Protein AF-A0A6N6SS27-F1 (afdb_monomer)

Structure (mmCIF, N/CA/C/O backbone):
data_AF-A0A6N6SS27-F1
#
_entry.id   AF-A0A6N6SS27-F1
#
loop_
_atom_site.group_PDB
_atom_site.id
_atom_site.type_symbol
_atom_site.label_atom_id
_atom_site.label_alt_id
_atom_site.label_comp_id
_atom_site.label_asym_id
_atom_site.label_entity_id
_atom_site.label_seq_id
_atom_site.pdbx_PDB_ins_code
_atom_site.Cartn_x
_atom_site.Cartn_y
_atom_site.Cartn_z
_atom_site.occupancy
_atom_site.B_iso_or_equiv
_atom_site.auth_seq_id
_atom_site.auth_comp_id
_atom_site.auth_asym_id
_atom_site.auth_atom_id
_atom_site.pdbx_PDB_model_num
ATOM 1 N N . MET A 1 1 ? 9.534 -1.810 -20.164 1.00 61.69 1 MET A N 1
ATOM 2 C CA . MET A 1 1 ? 9.837 -0.512 -19.528 1.00 61.69 1 MET A CA 1
ATOM 3 C C . MET A 1 1 ? 8.561 0.101 -18.956 1.00 61.69 1 MET A C 1
ATOM 5 O O . MET A 1 1 ? 8.299 -0.151 -17.793 1.00 61.69 1 MET A O 1
ATOM 9 N N . MET A 1 2 ? 7.677 0.715 -19.756 1.00 74.31 2 MET A N 1
ATOM 10 C CA . MET A 1 2 ? 6.480 1.418 -19.240 1.00 74.31 2 MET A CA 1
ATOM 11 C C . MET A 1 2 ? 5.487 0.575 -18.411 1.00 74.31 2 MET A C 1
ATOM 13 O O . MET A 1 2 ? 4.889 1.082 -17.470 1.00 74.31 2 MET A O 1
ATOM 17 N N . ALA A 1 3 ? 5.279 -0.706 -18.738 1.00 83.12 3 ALA A N 1
ATOM 18 C CA . ALA A 1 3 ? 4.197 -1.488 -18.126 1.00 83.12 3 ALA A CA 1
ATOM 19 C C . ALA A 1 3 ? 4.357 -1.707 -16.608 1.00 83.12 3 ALA A C 1
ATOM 21 O O . ALA A 1 3 ? 3.364 -1.661 -15.885 1.00 83.12 3 ALA A O 1
ATOM 22 N N . LEU A 1 4 ? 5.586 -1.927 -16.119 1.00 88.56 4 LEU A N 1
ATOM 23 C CA . LEU A 1 4 ? 5.834 -2.203 -14.698 1.00 88.56 4 LEU A CA 1
ATOM 24 C C . LEU A 1 4 ? 5.686 -0.935 -13.844 1.00 88.56 4 LEU A C 1
ATOM 26 O O . LEU A 1 4 ? 5.083 -0.978 -12.775 1.00 88.56 4 LEU A O 1
ATOM 30 N N . GLU A 1 5 ? 6.168 0.198 -14.360 1.00 87.94 5 GLU A N 1
ATOM 31 C CA . GLU A 1 5 ? 6.028 1.516 -13.734 1.00 87.94 5 GLU A CA 1
ATOM 32 C C . GLU A 1 5 ? 4.557 1.929 -13.661 1.00 87.94 5 GLU A C 1
ATOM 34 O O . GLU A 1 5 ? 4.071 2.290 -12.592 1.00 87.94 5 GLU A O 1
ATOM 39 N N . ILE A 1 6 ? 3.825 1.800 -14.777 1.00 90.94 6 ILE A N 1
ATOM 40 C CA . ILE A 1 6 ? 2.386 2.091 -14.850 1.00 90.94 6 ILE A CA 1
ATOM 41 C C . ILE A 1 6 ? 1.614 1.202 -13.874 1.00 90.94 6 ILE A C 1
ATOM 43 O O . ILE A 1 6 ? 0.736 1.689 -13.163 1.00 90.94 6 ILE A O 1
ATOM 47 N N . ALA A 1 7 ? 1.948 -0.088 -13.798 1.00 91.31 7 ALA A N 1
ATOM 48 C CA . ALA A 1 7 ? 1.309 -0.997 -12.859 1.00 91.31 7 ALA A CA 1
ATOM 49 C C . ALA A 1 7 ? 1.629 -0.625 -11.400 1.00 91.31 7 ALA A C 1
ATOM 51 O O . ALA A 1 7 ? 0.721 -0.580 -10.575 1.00 91.31 7 ALA A O 1
ATOM 52 N N . GLY A 1 8 ? 2.876 -0.264 -11.083 1.00 90.38 8 GLY A N 1
ATOM 53 C CA . GLY A 1 8 ? 3.252 0.226 -9.756 1.00 90.38 8 GLY A CA 1
ATOM 54 C C . GLY A 1 8 ? 2.519 1.514 -9.359 1.00 90.38 8 GLY A C 1
ATOM 55 O O . GLY A 1 8 ? 2.069 1.641 -8.218 1.00 90.38 8 GLY A O 1
ATOM 56 N N . LEU A 1 9 ? 2.311 2.427 -10.312 1.00 93.31 9 LEU A N 1
ATOM 57 C CA . LEU A 1 9 ? 1.544 3.663 -10.130 1.00 93.31 9 LEU A CA 1
ATOM 58 C C . LEU A 1 9 ? 0.041 3.390 -9.948 1.00 93.31 9 LEU A C 1
ATOM 60 O O . LEU A 1 9 ? -0.610 4.017 -9.113 1.00 93.31 9 LEU A O 1
ATOM 64 N N . ALA A 1 10 ? -0.509 2.410 -10.669 1.00 93.56 10 ALA A N 1
ATOM 65 C CA . ALA A 1 10 ? -1.887 1.958 -10.486 1.00 93.56 10 ALA A CA 1
ATOM 66 C C . ALA A 1 10 ? -2.099 1.330 -9.098 1.00 93.56 10 ALA A C 1
ATOM 68 O O . ALA A 1 10 ? -3.083 1.637 -8.423 1.00 93.56 10 ALA A O 1
ATOM 69 N N . VAL A 1 11 ? -1.151 0.508 -8.633 1.00 92.38 11 VAL A N 1
ATOM 70 C CA . VAL A 1 11 ? -1.161 -0.062 -7.276 1.00 92.38 11 VAL A CA 1
ATOM 71 C C . VAL A 1 11 ? -1.048 1.052 -6.232 1.00 92.38 11 VAL A C 1
ATOM 73 O O . VAL A 1 11 ? -1.780 1.024 -5.243 1.00 92.38 11 VAL A O 1
ATOM 76 N N . PHE A 1 12 ? -0.220 2.077 -6.465 1.00 92.44 12 PHE A N 1
ATOM 77 C CA . PHE A 1 12 ? -0.146 3.253 -5.591 1.00 92.44 12 PHE A CA 1
ATOM 78 C C . PHE A 1 12 ? -1.504 3.953 -5.476 1.00 92.44 12 PHE A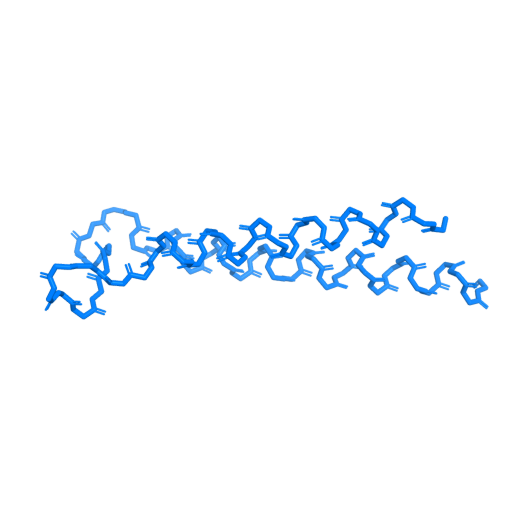 C 1
ATOM 80 O O . PHE A 1 12 ? -2.001 4.178 -4.374 1.00 92.44 12 PHE A O 1
ATOM 87 N N . ALA A 1 13 ? -2.143 4.246 -6.612 1.00 95.50 13 ALA A N 1
ATOM 88 C CA . ALA A 1 13 ? -3.448 4.896 -6.644 1.00 95.50 13 ALA A CA 1
ATOM 89 C C . ALA A 1 13 ? -4.517 4.061 -5.918 1.00 95.50 13 ALA A C 1
ATOM 91 O O . ALA A 1 13 ? -5.268 4.595 -5.101 1.00 95.50 13 ALA A O 1
ATOM 92 N N . ALA A 1 14 ? -4.541 2.743 -6.139 1.00 94.06 14 ALA A N 1
ATOM 93 C CA . ALA A 1 14 ? -5.422 1.831 -5.414 1.00 94.06 14 ALA A CA 1
ATOM 94 C C . ALA A 1 14 ? -5.151 1.854 -3.900 1.00 94.06 14 ALA A C 1
ATOM 96 O O . ALA A 1 14 ? -6.090 1.891 -3.106 1.00 94.06 14 ALA A O 1
ATOM 97 N N . THR A 1 15 ? -3.882 1.906 -3.493 1.00 93.31 15 THR A N 1
ATOM 98 C CA . THR A 1 15 ? -3.474 2.028 -2.085 1.00 93.31 15 THR A CA 1
ATOM 99 C C . THR A 1 15 ? -4.009 3.312 -1.457 1.00 93.31 15 THR A C 1
ATOM 101 O O . THR A 1 15 ? -4.559 3.268 -0.360 1.00 93.31 15 THR A O 1
ATOM 104 N N . VAL A 1 16 ? -3.911 4.446 -2.160 1.00 92.56 16 VAL A N 1
ATOM 105 C CA . VAL A 1 16 ? -4.451 5.736 -1.700 1.00 92.56 16 VAL A CA 1
ATOM 106 C C . VAL A 1 16 ? -5.970 5.668 -1.547 1.00 92.56 16 VAL A C 1
ATOM 108 O O . VAL A 1 16 ? -6.503 6.093 -0.524 1.00 92.56 16 VAL A O 1
ATOM 111 N N . VAL A 1 17 ? -6.684 5.085 -2.514 1.00 94.12 17 VAL A N 1
ATOM 112 C CA . VAL A 1 17 ? -8.143 4.901 -2.423 1.00 94.12 17 VAL A CA 1
ATOM 113 C C . VAL A 1 17 ? -8.512 4.025 -1.225 1.00 94.12 17 VAL A C 1
ATOM 115 O O . VAL A 1 17 ? -9.399 4.388 -0.451 1.00 94.12 17 VAL A O 1
ATOM 118 N N . LEU A 1 18 ? -7.812 2.905 -1.025 1.00 90.94 18 LEU A N 1
ATOM 119 C CA . LEU A 1 18 ? -8.026 2.027 0.126 1.00 90.94 18 LEU A CA 1
ATOM 120 C C . LEU A 1 18 ? -7.744 2.760 1.439 1.00 90.94 18 LEU A C 1
ATOM 122 O O . LEU A 1 18 ? -8.562 2.693 2.351 1.00 90.94 18 LEU A O 1
ATOM 126 N N . PHE A 1 19 ? -6.665 3.535 1.519 1.00 89.62 19 PHE A N 1
ATOM 127 C CA . PHE A 1 19 ? -6.363 4.371 2.679 1.00 89.62 19 PHE A CA 1
ATOM 128 C C . PHE A 1 19 ? -7.496 5.364 2.986 1.00 89.62 19 PHE A C 1
ATOM 130 O O . PHE A 1 19 ? -7.960 5.434 4.123 1.00 89.62 19 PHE A O 1
ATOM 137 N N . LEU A 1 20 ? -8.025 6.064 1.977 1.00 88.62 20 LEU A N 1
ATOM 138 C CA . LEU A 1 20 ? -9.153 6.993 2.139 1.00 88.62 20 LEU A CA 1
ATOM 139 C C . LEU A 1 20 ? -10.450 6.300 2.585 1.00 88.62 20 LEU A C 1
ATOM 141 O O . LEU A 1 20 ? -11.287 6.901 3.267 1.00 88.62 20 LEU A O 1
ATOM 145 N N . ILE A 1 21 ? -10.644 5.036 2.205 1.00 87.94 21 ILE A N 1
ATOM 146 C CA . ILE A 1 21 ? -11.743 4.211 2.712 1.00 87.94 21 ILE A CA 1
ATOM 147 C C . ILE A 1 21 ? -11.475 3.838 4.174 1.00 87.94 21 ILE A C 1
ATOM 149 O O . ILE A 1 21 ? -12.388 3.904 4.991 1.00 87.94 21 ILE A O 1
ATOM 153 N N . LEU A 1 22 ? -10.247 3.482 4.535 1.00 87.81 22 LEU A N 1
ATOM 154 C CA . LEU A 1 22 ? -9.878 3.079 5.894 1.00 87.81 22 LEU A CA 1
ATOM 155 C C . LEU A 1 22 ? -9.889 4.244 6.900 1.00 87.81 22 LEU A C 1
ATOM 157 O O . LEU A 1 22 ? -9.978 3.991 8.104 1.00 87.81 22 LEU A O 1
ATOM 161 N N . LEU A 1 23 ? -9.852 5.497 6.427 1.00 87.88 23 LEU A N 1
ATOM 162 C CA . LEU A 1 23 ? -9.916 6.677 7.285 1.00 87.88 23 LEU A CA 1
ATOM 163 C C . LEU A 1 23 ? -11.164 6.676 8.193 1.00 87.88 23 LEU A C 1
ATOM 165 O O . LEU A 1 23 ? -12.248 6.228 7.792 1.00 87.88 23 LEU A O 1
ATOM 169 N N . PRO A 1 24 ? -11.026 7.206 9.420 1.00 85.94 24 PRO A N 1
ATOM 170 C CA . PRO A 1 24 ? -12.140 7.373 10.341 1.00 85.94 24 PRO A CA 1
A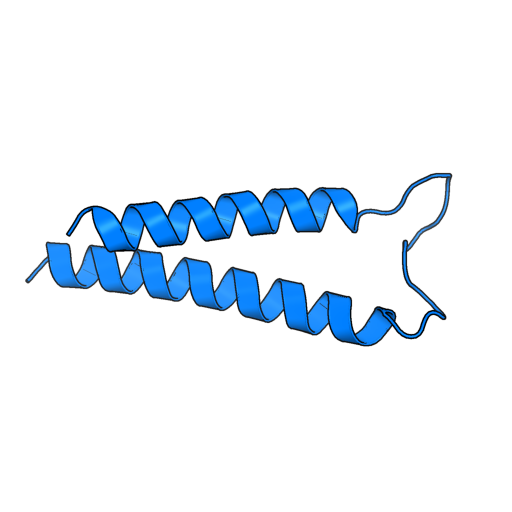TOM 171 C C . PRO A 1 24 ? -13.305 8.164 9.726 1.00 85.94 24 PRO A C 1
ATOM 173 O O . PRO A 1 24 ? -13.108 9.157 9.026 1.00 85.94 24 PRO A O 1
ATOM 176 N N . ARG A 1 25 ? -14.542 7.742 10.017 1.00 85.06 25 ARG A N 1
ATOM 177 C CA . ARG A 1 25 ? -15.784 8.435 9.629 1.00 85.06 25 ARG A CA 1
ATOM 178 C C . ARG A 1 25 ? -16.758 8.467 10.804 1.00 85.06 25 ARG A C 1
ATOM 180 O O . ARG A 1 25 ? -16.725 7.584 11.659 1.00 85.06 25 ARG A O 1
ATOM 187 N N . GLY A 1 26 ? -17.631 9.475 10.833 1.00 80.00 26 GLY A N 1
ATOM 188 C CA . GLY A 1 26 ? -18.687 9.583 11.846 1.00 80.00 26 GLY A CA 1
ATOM 189 C C . GLY A 1 26 ? -18.173 9.848 13.267 1.00 80.00 26 GLY A C 1
ATOM 190 O O . GLY A 1 26 ? -18.694 9.268 14.212 1.00 80.00 26 GLY A O 1
ATOM 191 N N . GLY A 1 27 ? -17.127 10.669 13.417 1.00 80.50 27 GLY A N 1
ATOM 192 C CA . GLY A 1 27 ? -16.600 11.094 14.725 1.00 80.50 27 GLY A CA 1
ATOM 193 C C . GLY A 1 27 ? -15.733 10.066 15.462 1.00 80.50 27 GLY A C 1
ATOM 194 O O . GLY A 1 27 ? -15.303 10.326 16.580 1.00 80.50 27 GLY A O 1
ATOM 195 N N . ARG A 1 28 ? -15.457 8.905 14.858 1.00 77.81 28 ARG A N 1
ATOM 196 C CA . ARG A 1 28 ? 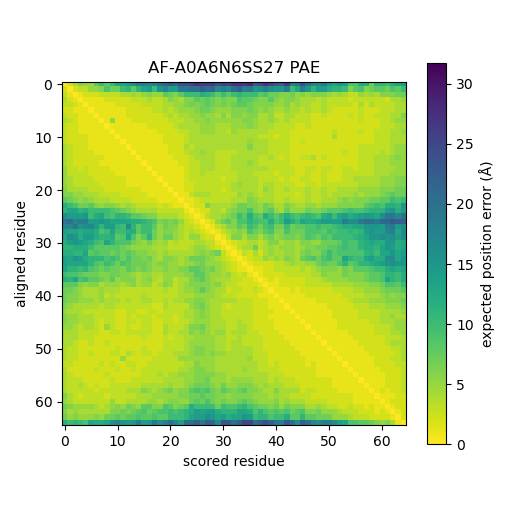-14.547 7.896 15.425 1.00 77.81 28 ARG A CA 1
ATOM 197 C C . ARG A 1 28 ? -13.094 8.267 15.142 1.00 77.81 28 ARG A C 1
ATOM 199 O O . ARG A 1 28 ? -12.815 8.806 14.083 1.00 77.81 28 ARG A O 1
ATOM 206 N N . THR A 1 29 ? -12.166 7.926 16.032 1.00 78.69 29 THR A N 1
ATOM 207 C CA . THR A 1 29 ? -10.712 8.064 15.805 1.00 78.69 29 THR A CA 1
ATOM 208 C C . THR A 1 29 ? -10.163 7.004 14.849 1.00 78.69 29 THR A C 1
ATOM 210 O O . THR A 1 29 ? -9.234 7.280 14.095 1.00 78.69 29 THR A O 1
ATOM 213 N N . HIS A 1 30 ? -10.768 5.811 14.818 1.00 79.88 30 HIS A N 1
ATOM 214 C CA . HIS A 1 30 ? -10.346 4.694 13.969 1.00 79.88 30 HIS A CA 1
ATOM 215 C C . HIS A 1 30 ? -11.561 3.925 13.432 1.00 79.88 30 HIS A C 1
ATOM 217 O O . HIS A 1 30 ? -12.577 3.801 14.118 1.00 79.88 30 HIS A O 1
ATOM 223 N N . ARG A 1 31 ? -11.475 3.403 12.199 1.00 80.69 31 ARG A N 1
ATOM 224 C CA . ARG A 1 31 ? -12.620 2.754 11.536 1.00 80.69 31 ARG A CA 1
ATOM 225 C C . ARG A 1 31 ? -12.831 1.287 11.940 1.00 80.69 31 ARG A C 1
ATOM 227 O O . ARG A 1 31 ? -13.980 0.869 12.033 1.00 80.69 31 ARG A O 1
ATOM 234 N N . PHE A 1 32 ? -11.756 0.536 12.189 1.00 81.69 32 PHE A N 1
ATOM 235 C CA . PHE A 1 32 ? -11.790 -0.927 12.376 1.00 81.69 32 PHE A CA 1
ATOM 236 C C . PHE A 1 32 ? -11.292 -1.407 13.747 1.00 81.69 32 PHE A C 1
ATOM 238 O O . PHE A 1 32 ? -11.093 -2.604 13.925 1.00 81.69 32 PHE A O 1
ATOM 245 N N . VAL A 1 33 ? -11.109 -0.508 14.717 1.00 79.56 33 VAL A N 1
ATOM 246 C CA . VAL A 1 33 ? -10.644 -0.889 16.062 1.00 79.56 33 VAL A CA 1
ATOM 247 C C . VAL A 1 33 ? -11.683 -1.754 16.779 1.00 79.56 33 VAL A C 1
ATOM 249 O O . VAL A 1 33 ? -12.873 -1.436 16.760 1.00 79.56 33 VAL A O 1
ATOM 252 N N . GLY A 1 34 ? -11.227 -2.846 17.392 1.00 81.88 34 GLY A N 1
ATOM 253 C CA . GLY A 1 34 ? -12.048 -3.856 18.056 1.00 81.88 34 GLY A CA 1
ATOM 254 C C . GLY A 1 34 ? -12.752 -4.821 17.100 1.00 81.88 34 GLY A C 1
ATOM 255 O O . GLY A 1 34 ? -13.629 -5.564 17.533 1.00 81.88 34 GLY A O 1
ATOM 256 N N . THR A 1 35 ? -12.410 -4.807 15.807 1.00 86.44 35 THR A N 1
ATOM 257 C CA . THR A 1 35 ? -12.959 -5.741 14.811 1.00 86.44 35 THR A CA 1
ATOM 258 C C . THR A 1 35 ? -11.909 -6.759 14.388 1.00 86.44 35 THR A C 1
ATOM 260 O O . THR A 1 35 ? -10.713 -6.480 14.427 1.00 86.44 35 THR A O 1
ATOM 263 N N . GLU A 1 36 ? -12.345 -7.914 13.889 1.00 87.38 36 GLU A N 1
ATOM 264 C CA . GLU A 1 36 ? -11.442 -8.942 13.346 1.00 87.38 36 GLU A CA 1
ATOM 265 C C . GLU A 1 36 ? -10.566 -8.423 12.193 1.00 87.38 36 GLU A C 1
ATOM 267 O O . GLU A 1 36 ? -9.512 -8.987 11.913 1.00 87.38 36 GLU A O 1
ATOM 272 N N . PHE A 1 37 ? -10.972 -7.327 11.541 1.00 84.00 37 PHE A N 1
ATOM 273 C CA . PHE A 1 37 ? -10.241 -6.710 10.436 1.00 84.00 37 PHE A CA 1
ATOM 274 C C . PHE A 1 37 ? -9.071 -5.825 10.874 1.00 84.00 37 PHE A C 1
ATOM 276 O O . PHE A 1 37 ? -8.209 -5.533 10.048 1.00 84.00 37 PHE A O 1
ATOM 283 N N . GLU A 1 38 ? -9.007 -5.412 12.142 1.00 85.00 38 GLU A N 1
ATOM 284 C CA . GLU A 1 38 ? -7.977 -4.508 12.669 1.00 85.00 38 GLU A CA 1
ATOM 285 C C . GLU A 1 38 ? -6.531 -4.889 12.279 1.00 85.00 38 GLU A C 1
ATOM 287 O O . GLU A 1 38 ? -5.844 -4.040 11.699 1.00 85.00 38 GLU A O 1
ATOM 292 N N . PRO A 1 39 ? -6.057 -6.139 12.481 1.00 86.31 39 PRO A N 1
ATOM 293 C CA . PRO A 1 39 ? -4.693 -6.517 12.103 1.00 86.31 39 PRO A CA 1
ATOM 294 C C . PRO A 1 39 ? -4.474 -6.530 10.583 1.00 86.31 39 PRO A C 1
ATOM 296 O O . PRO A 1 39 ? -3.378 -6.236 10.103 1.00 86.31 39 PRO A O 1
ATOM 299 N N . TYR A 1 40 ? -5.513 -6.831 9.803 1.00 88.50 40 TYR A N 1
ATOM 300 C CA . TYR A 1 40 ? -5.412 -6.938 8.348 1.00 88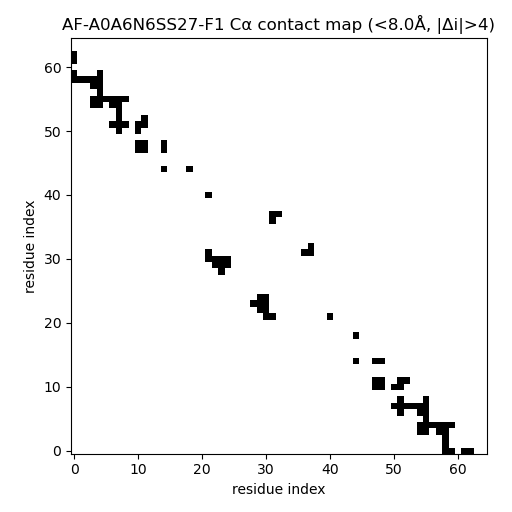.50 40 TYR A CA 1
ATOM 301 C C . TYR A 1 40 ? -5.277 -5.579 7.667 1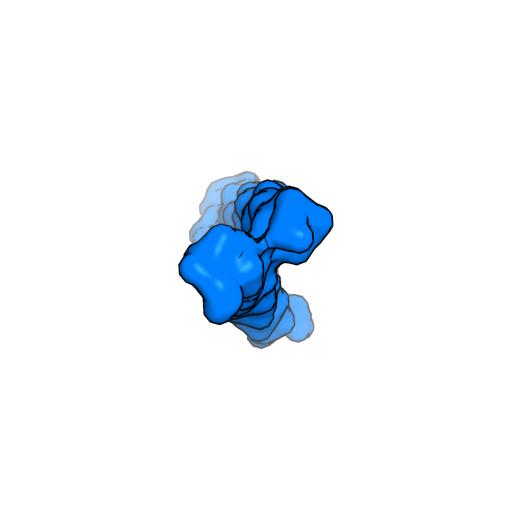.00 88.50 40 TYR A C 1
ATOM 303 O O . TYR A 1 40 ? -4.664 -5.494 6.605 1.00 88.50 40 TYR A O 1
ATOM 311 N N . VAL A 1 41 ? -5.788 -4.507 8.280 1.00 87.50 41 VAL A N 1
ATOM 312 C CA . VAL A 1 41 ? -5.649 -3.143 7.750 1.00 87.50 41 VAL A CA 1
ATOM 313 C C . VAL A 1 41 ? -4.173 -2.747 7.633 1.00 87.50 41 VAL A C 1
ATOM 315 O O . VAL A 1 41 ? -3.753 -2.225 6.598 1.00 87.50 41 VAL A O 1
ATOM 318 N N . ALA A 1 42 ? -3.373 -3.035 8.664 1.00 87.00 42 ALA A N 1
ATOM 319 C CA . ALA A 1 42 ? -1.947 -2.714 8.682 1.00 87.00 42 ALA A CA 1
ATOM 320 C C . ALA A 1 42 ? -1.151 -3.559 7.676 1.00 87.00 42 ALA A C 1
ATOM 322 O O . ALA A 1 42 ? -0.321 -3.023 6.938 1.00 87.00 42 ALA A O 1
ATOM 323 N N . VAL A 1 43 ? -1.435 -4.865 7.608 1.00 91.31 43 VAL A N 1
ATOM 324 C CA . VAL A 1 43 ? -0.792 -5.784 6.654 1.00 91.31 43 VAL A CA 1
ATOM 325 C C . VAL A 1 43 ? -1.094 -5.367 5.216 1.00 91.31 43 VAL A C 1
ATOM 327 O O . VAL A 1 43 ? -0.179 -5.268 4.399 1.00 91.31 43 VAL A O 1
ATOM 330 N N . LEU A 1 44 ? -2.360 -5.058 4.919 1.00 90.50 44 LEU A N 1
ATOM 331 C CA . LEU A 1 44 ? -2.795 -4.642 3.591 1.00 90.50 44 LEU A CA 1
ATOM 332 C C . LEU A 1 44 ? -2.112 -3.342 3.153 1.00 90.50 44 LEU A C 1
ATOM 334 O O . LEU A 1 44 ? -1.570 -3.290 2.052 1.00 90.50 44 LEU A O 1
ATOM 338 N N . LEU A 1 45 ? -2.092 -2.310 4.005 1.00 92.19 45 LEU A N 1
ATOM 339 C CA . LEU A 1 45 ? -1.448 -1.038 3.657 1.00 92.19 45 LEU A CA 1
ATOM 340 C C . LEU A 1 45 ? 0.060 -1.200 3.469 1.00 92.19 45 LEU A C 1
ATOM 342 O O . LEU A 1 45 ? 0.607 -0.721 2.479 1.00 92.19 45 LEU A O 1
ATOM 346 N N . THR A 1 46 ? 0.726 -1.913 4.377 1.00 94.38 46 THR A N 1
ATOM 347 C CA . THR A 1 46 ? 2.178 -2.123 4.301 1.00 94.38 46 THR A CA 1
ATOM 348 C C . THR A 1 46 ? 2.556 -2.892 3.034 1.00 94.38 46 THR A C 1
ATOM 350 O O . THR A 1 46 ? 3.459 -2.476 2.309 1.00 94.38 46 THR A O 1
ATOM 353 N N . GLY A 1 47 ? 1.834 -3.974 2.726 1.00 94.50 47 GLY A N 1
ATOM 354 C CA . GLY A 1 47 ? 2.081 -4.790 1.538 1.00 94.50 47 GLY A CA 1
ATOM 355 C C . GLY A 1 47 ? 1.842 -4.031 0.233 1.00 94.50 47 GLY A C 1
ATOM 356 O O . GLY A 1 47 ? 2.672 -4.091 -0.669 1.00 94.50 47 GLY A O 1
ATOM 357 N N . MET A 1 48 ? 0.749 -3.271 0.144 1.00 91.69 48 MET A N 1
ATOM 358 C CA . MET A 1 48 ? 0.408 -2.506 -1.059 1.00 91.69 48 MET A CA 1
ATOM 359 C C . MET A 1 48 ? 1.387 -1.352 -1.323 1.00 91.69 48 MET A C 1
ATOM 361 O O . MET A 1 48 ? 1.796 -1.148 -2.467 1.00 91.69 48 MET A O 1
ATOM 365 N N . ILE A 1 49 ? 1.823 -0.644 -0.272 1.00 93.88 49 ILE A N 1
ATOM 366 C CA . ILE A 1 49 ? 2.860 0.393 -0.383 1.00 93.88 49 ILE A CA 1
ATOM 367 C C . ILE A 1 49 ? 4.175 -0.232 -0.851 1.00 93.88 49 ILE A C 1
ATOM 369 O O . ILE A 1 49 ? 4.745 0.225 -1.842 1.00 93.88 49 ILE A O 1
ATOM 373 N N . ALA A 1 50 ? 4.640 -1.290 -0.178 1.00 94.88 50 ALA A N 1
ATOM 374 C CA . ALA A 1 50 ? 5.890 -1.957 -0.530 1.00 94.88 50 ALA A CA 1
ATOM 375 C C . ALA A 1 50 ? 5.871 -2.449 -1.984 1.00 94.88 50 ALA A C 1
ATOM 377 O O . ALA A 1 50 ? 6.779 -2.131 -2.746 1.00 94.88 50 ALA A O 1
ATOM 378 N N . LEU A 1 51 ? 4.801 -3.139 -2.391 1.00 93.75 51 LEU A N 1
ATOM 379 C CA . LEU A 1 51 ? 4.632 -3.641 -3.753 1.00 93.75 51 LEU A CA 1
ATOM 380 C C . LEU A 1 51 ? 4.666 -2.514 -4.790 1.00 93.75 51 LEU A C 1
ATOM 382 O O . LEU A 1 51 ? 5.374 -2.627 -5.788 1.00 93.75 51 LEU A O 1
ATOM 386 N N . SER A 1 52 ? 3.936 -1.421 -4.548 1.00 93.75 52 SER A N 1
ATOM 387 C CA . SER A 1 52 ? 3.923 -0.267 -5.448 1.00 93.75 52 SER A CA 1
ATOM 388 C C . SER A 1 52 ? 5.329 0.304 -5.656 1.00 93.75 52 SER A C 1
ATOM 390 O O . SER A 1 52 ? 5.765 0.459 -6.798 1.00 93.75 52 SER A O 1
ATOM 392 N N . PHE 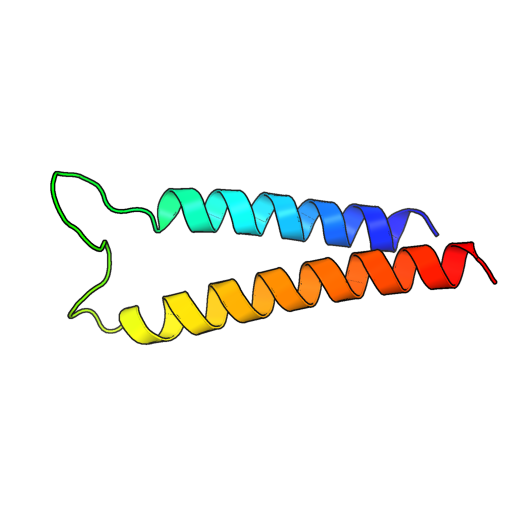A 1 53 ? 6.072 0.538 -4.569 1.00 93.06 53 PHE A N 1
ATOM 393 C CA . PHE A 1 53 ? 7.446 1.035 -4.644 1.00 93.06 53 PHE A CA 1
ATOM 394 C C . PHE A 1 53 ? 8.380 0.052 -5.346 1.00 93.06 53 PHE A C 1
ATOM 396 O O . PHE A 1 53 ? 9.181 0.468 -6.181 1.00 93.06 53 PHE A O 1
ATOM 403 N N . THR A 1 54 ? 8.270 -1.245 -5.052 1.00 94.62 54 THR A N 1
ATOM 404 C CA . THR A 1 54 ? 9.079 -2.278 -5.707 1.00 94.62 54 THR A CA 1
ATOM 405 C C . THR A 1 54 ? 8.831 -2.310 -7.212 1.00 94.62 54 THR A C 1
ATOM 407 O O . THR A 1 54 ? 9.790 -2.370 -7.976 1.00 94.62 54 THR A O 1
ATOM 410 N N . MET A 1 55 ? 7.576 -2.226 -7.658 1.00 93.56 55 MET A N 1
ATOM 411 C CA . MET A 1 55 ? 7.233 -2.233 -9.084 1.00 93.56 55 MET A CA 1
ATOM 412 C C . MET A 1 55 ? 7.707 -0.970 -9.807 1.00 93.56 55 MET A C 1
ATOM 414 O O . MET A 1 55 ? 8.244 -1.069 -10.909 1.00 93.56 55 MET A O 1
ATOM 418 N N . ILE A 1 56 ? 7.561 0.203 -9.182 1.00 93.06 56 ILE A N 1
ATOM 419 C CA . ILE A 1 56 ? 8.074 1.463 -9.735 1.00 93.06 56 ILE A CA 1
ATOM 420 C C . ILE A 1 56 ? 9.600 1.394 -9.852 1.00 93.06 56 ILE A C 1
ATOM 422 O O . ILE A 1 56 ? 10.140 1.622 -10.931 1.00 93.06 56 ILE A O 1
ATOM 426 N N . LEU A 1 57 ? 10.298 1.022 -8.775 1.00 92.12 57 LEU A N 1
ATOM 427 C CA . LEU A 1 57 ? 11.758 0.958 -8.760 1.00 92.12 57 LEU A CA 1
ATOM 428 C C . LEU A 1 57 ? 12.297 -0.077 -9.754 1.00 92.12 57 LEU A C 1
ATOM 430 O O . LEU A 1 57 ? 13.245 0.212 -10.477 1.00 92.12 57 LEU A O 1
ATOM 434 N N . ALA A 1 58 ? 11.689 -1.263 -9.824 1.00 92.25 58 ALA A N 1
ATOM 435 C CA . ALA A 1 58 ? 12.080 -2.294 -10.780 1.00 92.25 58 ALA A CA 1
ATOM 436 C C . ALA A 1 58 ? 11.862 -1.845 -12.235 1.00 92.25 58 ALA A C 1
ATOM 438 O O . ALA A 1 58 ? 12.687 -2.150 -13.096 1.00 92.25 58 ALA A O 1
ATOM 439 N N . GLY A 1 59 ? 10.790 -1.094 -12.506 1.00 89.94 59 GLY A N 1
ATOM 440 C CA . GLY A 1 59 ? 10.525 -0.513 -13.820 1.00 89.94 59 GLY A CA 1
ATOM 441 C C . GLY A 1 59 ? 11.572 0.529 -14.219 1.00 89.94 59 GLY A C 1
ATOM 442 O O . GLY A 1 59 ? 12.128 0.436 -15.313 1.00 89.94 59 GLY A O 1
ATOM 443 N N . VAL A 1 60 ? 11.914 1.430 -13.291 1.00 89.75 60 VAL A N 1
ATOM 444 C CA . VAL A 1 60 ? 12.943 2.463 -13.487 1.00 89.75 60 VAL A CA 1
ATOM 445 C C . VAL A 1 60 ? 14.319 1.837 -13.701 1.00 89.75 60 VAL A C 1
ATOM 447 O O . VAL A 1 60 ? 15.018 2.212 -14.637 1.00 89.75 60 VAL A O 1
ATOM 450 N N . LEU A 1 61 ? 14.710 0.857 -12.878 1.00 91.75 61 LEU A N 1
ATOM 451 C CA . LEU A 1 61 ? 15.998 0.170 -13.019 1.00 91.75 61 LEU A CA 1
ATOM 452 C C . LEU A 1 61 ? 16.115 -0.541 -14.372 1.00 91.75 61 LEU A C 1
ATOM 454 O O . LEU A 1 61 ? 17.125 -0.379 -15.045 1.00 91.75 61 LEU A O 1
ATOM 458 N N . GLN A 1 62 ? 15.064 -1.236 -14.823 1.00 87.44 62 GLN A N 1
ATOM 459 C CA . GLN A 1 62 ? 15.024 -1.798 -16.180 1.00 87.44 62 GLN A CA 1
ATOM 460 C C . GLN A 1 62 ? 15.075 -0.734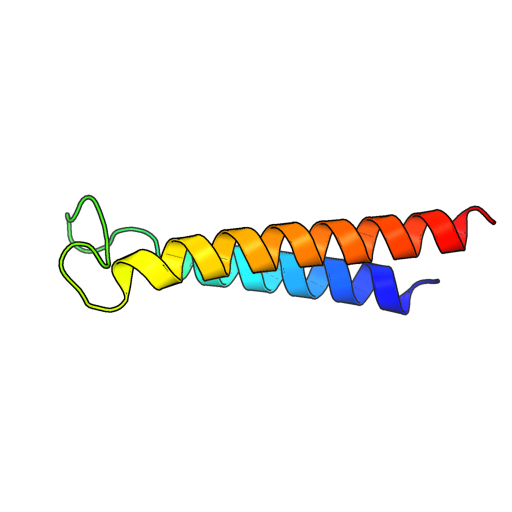 -17.284 1.00 87.44 62 GLN A C 1
ATOM 462 O O . GLN A 1 62 ? 15.499 -1.034 -18.395 1.00 87.44 62 GLN A O 1
ATOM 467 N N . GLY A 1 63 ? 14.593 0.482 -17.024 1.00 82.50 63 GLY A N 1
ATOM 468 C CA . GLY A 1 63 ? 14.683 1.613 -17.948 1.00 82.50 63 GLY A CA 1
ATOM 469 C C . GLY A 1 63 ? 16.099 2.178 -18.092 1.00 82.50 63 GLY A C 1
ATOM 470 O O . GLY A 1 63 ? 16.421 2.746 -19.133 1.00 82.50 63 GLY A O 1
ATOM 471 N N . LEU A 1 64 ? 16.934 2.022 -17.062 1.00 84.25 64 LEU A N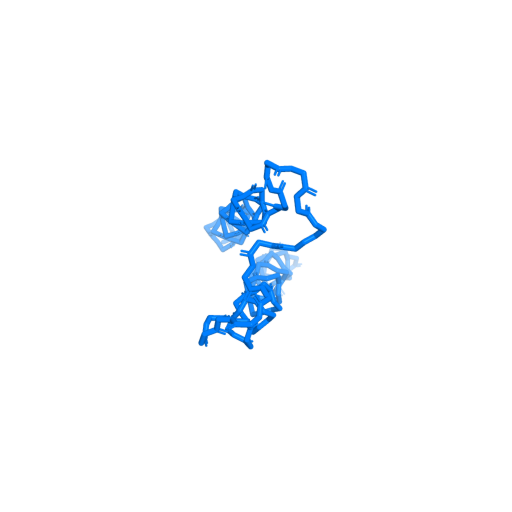 1
ATOM 472 C CA . LEU A 1 64 ? 18.293 2.564 -16.999 1.00 84.25 64 LEU A CA 1
ATOM 473 C C . LEU A 1 64 ? 19.364 1.621 -17.577 1.00 84.25 64 LEU A C 1
ATOM 475 O O . LEU A 1 64 ? 20.440 2.109 -17.930 1.00 84.25 64 LEU A O 1
ATOM 479 N N . 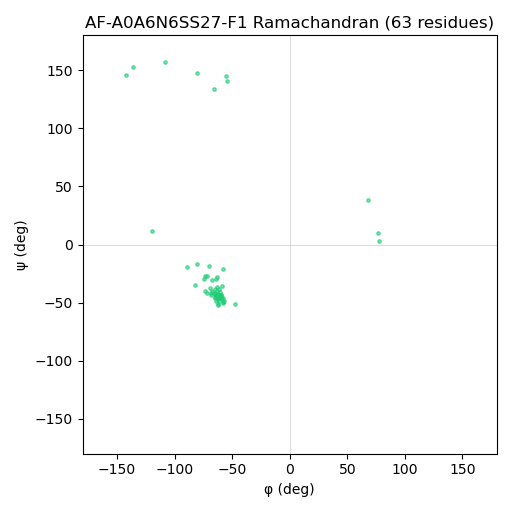GLY A 1 65 ? 19.084 0.318 -17.701 1.00 64.06 65 GLY A N 1
ATOM 480 C CA . GLY A 1 65 ? 19.998 -0.673 -18.290 1.00 64.06 65 GLY A CA 1
ATOM 481 C C . GLY A 1 65 ? 19.794 -2.078 -17.753 1.00 64.06 65 GLY A C 1
ATOM 482 O O . GLY A 1 65 ? 20.237 -2.327 -16.612 1.00 64.06 65 GLY A O 1
#

Secondary structure (DSSP, 8-state):
-HHHHHHHHHHHHHHHHHHHHHS--TT-S-SSTTSTTHHHHHHHHHHHHHHHHHHHHHHHHHHH-

Foldseek 3Di:
DPPLLVVLVVLVVVLVVLVVVQCDDDPDRGDQPPHPCVVVSVVVNVVSNVSSVVSNVVVVVVVVD

pLDDT: mean 87.77, std 6.7, range [61.69, 95.5]

Solvent-accessible surface area (backbone atoms only — not comparable to full-atom values): 3574 Å² total; per-residue (Å²): 90,69,67,43,30,53,48,12,51,52,41,42,53,51,43,52,54,50,49,65,65,55,46,49,63,93,90,42,90,58,65,44,76,97,43,94,56,41,71,52,55,56,53,51,51,53,51,38,52,52,50,15,53,51,29,32,51,53,17,52,49,61,64,77,105

Sequence (65 aa):
MMALEIAGLAVFAATVVLFLILLPRGGRTHRFVGTEFEPYVAVLLTGMIALSFTMILAGVLQGLG

Radius of gyration: 15.08 Å; Cα contacts (8 Å, |Δi|>4): 53; chains: 1; bounding box: 39×20×38 Å

Mean predicted aligned error: 4.9 Å